Protein AF-A0A1C3NTN2-F1 (afdb_monomer_lite)

Foldseek 3Di:
DVLVVVLVVVLVVLLVCLCVVCPPVNQVVVCVQCVPPDDPDPDQRPSLLVQLLVNCVSVVDALVVSQVCCQPPQSSCSSSVNHPDNGRSDDSVSNPDPDDD

Structure (mmCIF, N/CA/C/O backbone):
data_AF-A0A1C3NTN2-F1
#
_entry.id   AF-A0A1C3NTN2-F1
#
loop_
_atom_site.group_PDB
_atom_site.id
_atom_site.type_symbol
_atom_site.label_atom_id
_atom_site.label_alt_id
_atom_site.label_comp_id
_atom_site.label_asym_id
_atom_site.label_entity_id
_atom_site.label_se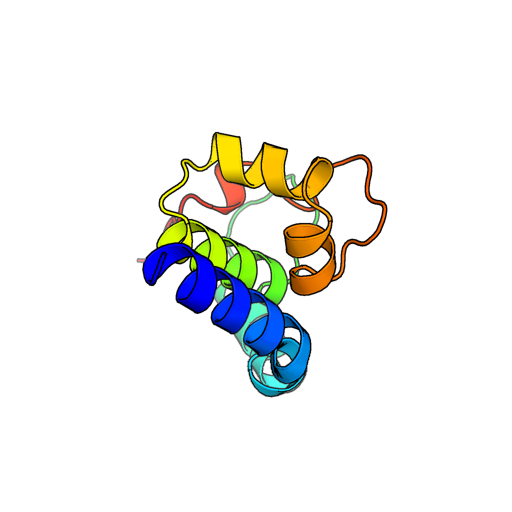q_id
_atom_site.pdbx_PDB_ins_code
_atom_site.Cartn_x
_atom_site.Cartn_y
_atom_site.Cartn_z
_atom_site.occupancy
_atom_site.B_iso_or_equiv
_atom_site.auth_seq_id
_atom_site.auth_comp_id
_atom_site.auth_asym_id
_atom_site.auth_atom_id
_atom_site.pdbx_PDB_model_num
ATOM 1 N N . MET A 1 1 ? 15.540 -12.989 -15.001 1.00 51.16 1 MET A N 1
ATOM 2 C CA . MET A 1 1 ? 14.142 -13.394 -15.289 1.00 51.16 1 MET A CA 1
ATOM 3 C C . MET A 1 1 ? 13.337 -13.800 -14.041 1.00 51.16 1 MET A C 1
ATOM 5 O O . MET A 1 1 ? 12.266 -13.248 -13.834 1.00 51.16 1 MET A O 1
ATOM 9 N N . ILE A 1 2 ? 13.845 -14.680 -13.159 1.00 60.31 2 ILE A N 1
ATOM 10 C CA . ILE A 1 2 ? 13.091 -15.235 -12.003 1.00 60.31 2 ILE A CA 1
ATOM 11 C C . ILE A 1 2 ? 12.524 -14.175 -11.030 1.00 60.31 2 ILE A C 1
ATOM 13 O O . ILE A 1 2 ? 11.396 -14.321 -10.560 1.00 60.31 2 ILE A O 1
ATOM 17 N N . ARG A 1 3 ? 13.261 -13.090 -10.736 1.00 59.38 3 ARG A N 1
ATOM 18 C CA . ARG A 1 3 ? 12.812 -12.049 -9.780 1.00 59.38 3 ARG A CA 1
ATOM 19 C C . ARG A 1 3 ? 11.571 -11.287 -10.259 1.00 59.38 3 ARG A C 1
ATOM 21 O O . ARG A 1 3 ? 10.673 -11.045 -9.464 1.00 59.38 3 ARG A O 1
ATOM 28 N N . LEU A 1 4 ? 11.491 -10.963 -11.552 1.00 60.72 4 LEU A N 1
ATOM 29 C CA . LEU A 1 4 ? 10.341 -10.255 -12.134 1.00 60.72 4 LEU A CA 1
ATOM 30 C C . LEU A 1 4 ? 9.077 -11.126 -12.132 1.00 60.72 4 LEU A C 1
ATOM 32 O O . LEU A 1 4 ? 7.996 -10.633 -11.825 1.00 60.72 4 LEU A O 1
ATOM 36 N N . VAL A 1 5 ? 9.226 -12.430 -12.388 1.00 65.69 5 VAL A N 1
ATOM 37 C CA . VAL A 1 5 ? 8.115 -13.395 -12.325 1.00 65.69 5 VAL A CA 1
ATOM 38 C C . VAL A 1 5 ? 7.597 -13.546 -10.892 1.00 65.69 5 VAL A C 1
ATOM 40 O O . VAL A 1 5 ? 6.389 -13.564 -10.681 1.00 65.69 5 VAL A O 1
ATOM 43 N N . ARG A 1 6 ? 8.485 -13.602 -9.886 1.00 65.88 6 ARG A N 1
ATOM 44 C CA . ARG A 1 6 ? 8.071 -13.606 -8.468 1.00 65.88 6 ARG A CA 1
ATOM 45 C C . ARG A 1 6 ? 7.367 -12.307 -8.073 1.00 65.88 6 ARG A C 1
ATOM 47 O O . ARG A 1 6 ? 6.353 -12.376 -7.388 1.00 65.88 6 ARG A O 1
ATOM 54 N N . ARG A 1 7 ? 7.848 -11.162 -8.574 1.00 66.06 7 ARG A N 1
ATOM 55 C CA . ARG A 1 7 ? 7.185 -9.864 -8.388 1.00 66.06 7 ARG A CA 1
ATOM 56 C C . ARG A 1 7 ? 5.765 -9.865 -8.922 1.00 66.06 7 ARG A C 1
ATOM 58 O O . ARG A 1 7 ? 4.841 -9.586 -8.169 1.00 66.06 7 ARG A O 1
ATOM 65 N N . ALA A 1 8 ? 5.565 -10.273 -10.172 1.00 74.75 8 ALA A N 1
ATOM 66 C CA . ALA A 1 8 ? 4.225 -10.368 -10.747 1.00 74.75 8 ALA A CA 1
ATOM 67 C C . ALA A 1 8 ? 3.287 -11.278 -9.926 1.00 74.75 8 ALA A C 1
ATOM 69 O O . ALA A 1 8 ? 2.125 -10.929 -9.731 1.00 74.75 8 ALA A O 1
ATOM 70 N N . LYS A 1 9 ? 3.797 -12.397 -9.387 1.00 86.19 9 LYS A N 1
ATOM 71 C CA . LYS A 1 9 ? 3.011 -13.316 -8.548 1.00 86.19 9 LYS A CA 1
ATOM 72 C C . LYS A 1 9 ? 2.510 -12.672 -7.252 1.00 86.19 9 LYS A C 1
ATOM 74 O O . LYS A 1 9 ? 1.365 -12.925 -6.895 1.00 86.19 9 LYS A O 1
ATOM 79 N N . LEU A 1 10 ? 3.309 -11.833 -6.581 1.00 90.25 10 LEU A N 1
ATOM 80 C CA . LEU A 1 10 ? 2.857 -11.171 -5.350 1.00 90.25 10 LEU A CA 1
ATOM 81 C C . LEU A 1 10 ? 1.764 -10.132 -5.626 1.00 90.25 10 LEU A C 1
ATOM 83 O O . LEU A 1 10 ? 0.757 -10.129 -4.930 1.00 90.25 10 LEU A O 1
ATOM 87 N N . PHE A 1 11 ? 1.922 -9.292 -6.654 1.00 92.69 11 PHE A N 1
ATOM 88 C CA . PHE A 1 11 ? 0.891 -8.304 -7.001 1.00 92.69 11 PHE A CA 1
ATOM 89 C C . PHE A 1 11 ? -0.447 -8.980 -7.323 1.00 92.69 11 PHE A C 1
ATOM 91 O O . PHE A 1 11 ? -1.481 -8.567 -6.811 1.00 92.69 11 PHE A O 1
ATOM 98 N N . VAL A 1 12 ? -0.431 -10.058 -8.116 1.00 92.81 12 VAL A N 1
ATOM 99 C CA . VAL A 1 12 ? -1.649 -10.826 -8.429 1.00 92.81 12 VAL A CA 1
ATOM 100 C C . VAL A 1 12 ? -2.247 -11.460 -7.172 1.00 92.81 12 VAL A C 1
ATOM 102 O O . VAL A 1 12 ? -3.460 -11.404 -6.983 1.00 92.81 12 VAL A O 1
ATOM 105 N N . PHE A 1 13 ? -1.409 -12.036 -6.307 1.00 93.75 13 PHE A N 1
ATOM 106 C CA . PHE A 1 13 ? -1.844 -12.624 -5.042 1.00 93.75 13 PHE A CA 1
ATOM 107 C C . PHE A 1 13 ? -2.530 -11.587 -4.145 1.00 93.75 13 PHE A C 1
ATOM 109 O O . PHE A 1 13 ? -3.663 -11.808 -3.730 1.00 93.75 13 PHE A O 1
ATOM 116 N N . LEU A 1 14 ? -1.904 -10.433 -3.904 1.00 94.75 14 LEU A N 1
ATOM 117 C CA . LEU A 1 14 ? -2.479 -9.388 -3.056 1.00 94.75 14 LEU A CA 1
ATOM 118 C C . LEU A 1 14 ? -3.747 -8.789 -3.672 1.00 94.75 14 LEU A C 1
ATOM 120 O O . LEU A 1 14 ? -4.742 -8.649 -2.971 1.00 94.75 14 LEU A O 1
ATOM 124 N N . CYS A 1 15 ? -3.779 -8.525 -4.983 1.00 92.81 15 CYS A N 1
ATOM 125 C CA . CYS A 1 15 ? -5.013 -8.092 -5.647 1.00 92.81 15 CYS A CA 1
ATOM 126 C C . CYS A 1 15 ? -6.167 -9.069 -5.395 1.00 92.81 15 CYS A C 1
ATOM 128 O O . CYS A 1 15 ? -7.287 -8.635 -5.133 1.00 92.81 15 CYS A O 1
ATOM 130 N N . ARG A 1 16 ? -5.901 -10.378 -5.464 1.00 94.12 16 ARG A N 1
ATOM 131 C CA . ARG A 1 16 ? -6.927 -11.407 -5.299 1.00 94.12 16 ARG A CA 1
ATOM 132 C C . ARG A 1 16 ? -7.342 -11.600 -3.845 1.00 94.12 16 ARG A C 1
ATOM 134 O O . ARG A 1 16 ? -8.531 -11.693 -3.595 1.00 94.12 16 ARG A O 1
ATOM 141 N N . TYR A 1 17 ? -6.391 -11.637 -2.918 1.00 94.19 17 TYR A N 1
ATOM 142 C CA . TYR A 1 17 ? -6.621 -12.103 -1.548 1.00 94.19 17 TYR A CA 1
ATOM 143 C C . TYR A 1 17 ? -6.580 -10.991 -0.489 1.00 94.19 17 TYR A C 1
ATOM 145 O O . TYR A 1 17 ? -6.791 -11.280 0.684 1.00 94.19 17 TYR A O 1
ATOM 153 N N . ARG A 1 18 ? -6.357 -9.712 -0.850 1.00 93.06 18 ARG A N 1
ATOM 154 C CA . ARG A 1 18 ? -6.283 -8.598 0.127 1.00 93.06 18 ARG A CA 1
ATOM 155 C C . ARG A 1 18 ? -7.475 -8.529 1.082 1.00 93.06 18 ARG A C 1
ATOM 157 O O . ARG A 1 18 ? -7.290 -8.185 2.238 1.00 93.06 18 ARG A O 1
ATOM 164 N N . HIS A 1 19 ? -8.671 -8.859 0.603 1.00 91.62 19 HIS A N 1
ATOM 165 C CA . HIS A 1 19 ? -9.904 -8.795 1.384 1.00 91.62 19 HIS A CA 1
ATOM 166 C C . HIS A 1 19 ? -10.077 -9.989 2.334 1.00 91.62 19 HIS A C 1
ATOM 168 O O . HIS A 1 19 ? -10.788 -9.868 3.322 1.00 91.62 19 HIS A O 1
ATOM 174 N N . GLU A 1 20 ? -9.426 -11.120 2.046 1.00 93.38 20 GLU A N 1
ATOM 175 C CA . GLU A 1 20 ? -9.354 -12.272 2.952 1.00 93.38 20 GLU A CA 1
ATOM 176 C C . GLU A 1 20 ? -8.273 -12.051 4.020 1.00 93.38 20 GLU A C 1
ATOM 178 O O . GLU A 1 20 ? -8.472 -12.383 5.181 1.00 93.38 20 GLU A O 1
ATOM 183 N N . LEU A 1 21 ? -7.136 -11.453 3.639 1.00 91.06 21 LEU A N 1
ATOM 184 C CA . LEU A 1 21 ? -6.040 -11.123 4.560 1.00 91.06 21 LEU A CA 1
ATOM 185 C C . LEU A 1 21 ? -6.399 -9.983 5.519 1.00 91.06 21 LEU A C 1
ATOM 187 O O . LEU A 1 21 ? -5.974 -9.981 6.670 1.00 91.06 21 LEU A O 1
ATOM 191 N N . PHE A 1 22 ? -7.150 -9.001 5.023 1.00 91.94 22 PHE A N 1
ATOM 192 C CA . PHE A 1 22 ? -7.602 -7.839 5.772 1.00 91.94 22 PHE A CA 1
ATOM 193 C C . PHE A 1 22 ? -9.121 -7.760 5.722 1.00 91.94 22 PHE A C 1
ATOM 195 O O . PHE A 1 22 ? -9.694 -6.861 5.100 1.00 91.94 22 PHE A O 1
ATOM 202 N N . ASP A 1 23 ? -9.779 -8.720 6.361 1.00 92.19 23 ASP A N 1
ATOM 203 C CA . ASP A 1 23 ? -11.229 -8.693 6.477 1.00 92.19 23 ASP A CA 1
ATOM 204 C C . ASP A 1 23 ? -11.710 -7.508 7.337 1.00 92.19 23 ASP A C 1
ATOM 206 O O . ASP A 1 23 ? -10.937 -6.771 7.960 1.00 92.19 23 ASP A O 1
ATOM 210 N N . LYS A 1 24 ? -13.026 -7.294 7.357 1.00 89.25 24 LYS A N 1
ATOM 211 C CA . LYS A 1 24 ? -13.623 -6.176 8.093 1.00 89.25 24 LYS A CA 1
ATOM 212 C C . LYS A 1 24 ? -13.358 -6.256 9.603 1.00 89.25 24 LYS A C 1
ATOM 214 O O . LYS A 1 24 ? -13.208 -5.209 10.234 1.00 89.25 24 LYS A O 1
ATOM 219 N N . ALA A 1 25 ? -13.328 -7.455 10.182 1.00 90.69 25 ALA A N 1
ATOM 220 C CA . ALA A 1 25 ? -13.134 -7.632 11.617 1.00 90.69 25 ALA A CA 1
ATOM 221 C C . ALA A 1 25 ? -11.694 -7.275 12.003 1.00 90.69 25 ALA A C 1
ATOM 223 O O . ALA A 1 25 ? -11.481 -6.432 12.872 1.00 90.69 25 ALA A O 1
ATOM 224 N N . PHE A 1 26 ? -10.721 -7.805 11.267 1.00 89.25 26 PHE A N 1
ATOM 225 C CA . PHE A 1 26 ? -9.306 -7.542 11.478 1.00 89.25 26 PHE A CA 1
ATOM 226 C C . PHE A 1 26 ? -8.940 -6.078 11.213 1.00 89.25 26 PHE A C 1
ATOM 228 O O . PHE A 1 26 ? -8.195 -5.469 11.974 1.00 89.25 26 PHE A O 1
ATOM 235 N N . GLN A 1 27 ? -9.512 -5.456 10.177 1.00 88.25 27 GLN A N 1
ATOM 236 C CA . GLN A 1 27 ? -9.334 -4.019 9.946 1.00 88.25 27 GLN A CA 1
ATOM 237 C C . GLN A 1 27 ? -9.878 -3.163 11.091 1.00 88.25 27 GLN A C 1
ATOM 239 O O . GLN A 1 27 ? -9.287 -2.130 11.407 1.00 88.25 27 GLN A O 1
ATOM 244 N N . THR A 1 28 ? -10.990 -3.583 11.700 1.00 87.81 28 THR A N 1
ATOM 245 C CA . THR A 1 28 ? -11.566 -2.888 12.856 1.00 87.81 28 THR A CA 1
ATOM 246 C C . THR A 1 28 ? -10.615 -2.972 14.041 1.00 87.81 28 THR A C 1
ATOM 248 O O . THR A 1 28 ? -10.263 -1.933 14.585 1.00 87.81 28 THR A O 1
ATOM 251 N N . GLU A 1 29 ? -10.131 -4.173 14.365 1.00 88.31 29 GLU A N 1
ATOM 252 C CA . GLU A 1 29 ? -9.151 -4.410 15.432 1.00 88.31 29 GLU A CA 1
ATOM 253 C C . GLU A 1 29 ? -7.873 -3.582 15.228 1.00 88.31 29 GLU A C 1
ATOM 255 O O . GLU A 1 29 ? -7.450 -2.845 16.120 1.00 88.31 29 GLU A O 1
ATOM 260 N N . LEU A 1 30 ? -7.303 -3.607 14.018 1.00 82.94 30 LEU A N 1
ATOM 261 C CA . LEU A 1 30 ? -6.134 -2.797 13.676 1.00 82.94 30 LEU A CA 1
ATOM 262 C C . LEU A 1 30 ? -6.403 -1.300 13.865 1.00 82.94 30 LEU A C 1
ATOM 264 O O . LEU A 1 30 ? -5.562 -0.585 14.404 1.00 82.94 30 LEU A O 1
ATOM 268 N N . ALA A 1 31 ? -7.566 -0.803 13.444 1.00 82.38 31 ALA A N 1
ATOM 269 C CA . ALA A 1 31 ? -7.901 0.609 13.603 1.00 82.38 31 ALA A CA 1
ATOM 270 C C . ALA A 1 31 ? -7.975 1.028 15.080 1.00 82.38 31 ALA A C 1
ATOM 272 O O . ALA A 1 31 ? -7.675 2.179 15.392 1.00 82.38 31 ALA A O 1
ATOM 273 N N . GLU A 1 32 ? -8.335 0.115 15.989 1.00 82.75 32 GLU A N 1
ATOM 274 C CA . GLU A 1 32 ? -8.312 0.382 17.430 1.00 82.75 32 GLU A CA 1
ATOM 275 C C . GLU A 1 32 ? -6.884 0.478 17.969 1.00 82.75 32 GLU A C 1
ATOM 277 O O . GLU A 1 32 ? -6.578 1.415 18.702 1.00 82.75 32 GLU A O 1
ATOM 282 N N . VAL A 1 33 ? -5.997 -0.435 17.556 1.00 76.88 33 VAL A N 1
ATOM 283 C CA . VAL A 1 33 ? -4.583 -0.460 17.979 1.00 76.88 33 VAL A CA 1
ATOM 284 C C . VAL A 1 33 ? -3.833 0.803 17.542 1.00 76.88 33 VAL A C 1
ATOM 286 O O . VAL A 1 33 ? -2.965 1.296 18.257 1.00 76.88 33 VAL A O 1
ATOM 289 N N . TYR A 1 34 ? -4.180 1.365 16.382 1.00 69.19 34 TYR A N 1
ATOM 290 C CA . TYR A 1 34 ? -3.537 2.566 15.837 1.00 69.19 34 TYR A CA 1
ATOM 291 C C . TYR A 1 34 ? -4.277 3.882 16.156 1.00 69.19 34 TYR A C 1
ATOM 293 O O . TYR A 1 34 ? -3.885 4.936 15.644 1.00 69.19 34 TYR A O 1
ATOM 301 N N . ARG A 1 35 ? -5.323 3.846 17.001 1.00 66.00 35 ARG A N 1
ATOM 302 C CA . ARG A 1 35 ? -6.207 4.989 17.309 1.00 66.00 35 ARG A CA 1
ATOM 303 C C . ARG A 1 35 ? -5.490 6.162 17.993 1.00 66.00 35 ARG A C 1
ATOM 305 O O . ARG A 1 35 ? -5.829 7.308 17.713 1.00 66.00 35 ARG A O 1
ATOM 312 N N . ASP A 1 36 ? -4.481 5.888 18.819 1.00 57.19 36 ASP A N 1
ATOM 313 C CA . ASP A 1 36 ? -3.803 6.896 19.657 1.00 57.19 36 ASP A CA 1
ATOM 314 C C . ASP A 1 36 ? -2.628 7.609 18.967 1.00 57.19 36 ASP A C 1
ATOM 316 O O . ASP A 1 36 ? -1.917 8.410 19.576 1.00 57.19 36 ASP A O 1
ATOM 320 N N . SER A 1 37 ? -2.405 7.350 17.677 1.00 56.66 37 SER A N 1
ATOM 321 C CA . SER A 1 37 ? -1.353 8.033 16.929 1.00 56.66 37 SER A CA 1
ATOM 322 C C . SER A 1 37 ? -1.814 9.463 16.592 1.00 56.66 37 SER A C 1
ATOM 324 O O . SER A 1 37 ? -2.803 9.621 15.869 1.00 56.66 37 SER A O 1
ATOM 326 N N . PRO A 1 38 ? -1.143 10.525 17.078 1.00 49.78 38 PRO A N 1
ATOM 327 C CA . PRO A 1 38 ? -1.592 11.896 16.871 1.00 49.78 38 PRO A CA 1
ATOM 328 C C . PRO A 1 38 ? -1.471 12.236 15.387 1.00 49.78 38 PRO A C 1
ATOM 330 O O . PRO A 1 38 ? -0.367 12.382 14.864 1.00 49.78 38 PRO A O 1
ATOM 333 N N . LYS A 1 39 ? -2.591 12.339 14.668 1.00 55.59 39 LYS A N 1
ATOM 334 C CA . LYS A 1 39 ? -2.553 12.628 13.231 1.00 55.59 39 LYS A CA 1
ATOM 335 C C . LYS A 1 39 ? -3.494 13.771 12.889 1.00 55.59 39 LYS A C 1
ATOM 337 O O . LYS A 1 39 ? -4.698 13.599 12.782 1.00 55.59 39 LYS A O 1
ATOM 342 N N . GLY A 1 40 ? -2.911 14.931 12.589 1.00 55.41 40 GLY A N 1
ATOM 343 C CA . GLY A 1 40 ? -3.562 15.993 11.808 1.00 55.41 40 GLY A CA 1
ATOM 344 C C . GLY A 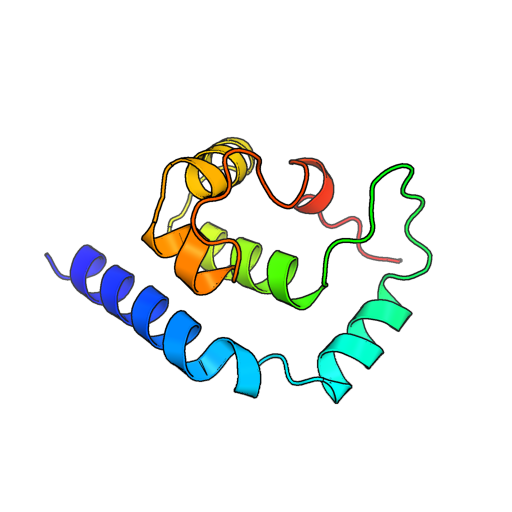1 40 ? -3.772 15.615 10.331 1.00 55.41 40 GLY A C 1
ATOM 345 O O . GLY A 1 40 ? -3.913 16.492 9.487 1.00 55.41 40 GLY A O 1
ATOM 346 N N . GLN A 1 41 ? -3.729 14.320 10.002 1.00 57.62 41 GLN A N 1
ATOM 347 C CA . GLN A 1 41 ? -3.895 13.771 8.662 1.00 57.62 41 GLN A CA 1
ATOM 348 C C . GLN A 1 41 ? -5.138 12.877 8.639 1.00 57.62 41 GLN A C 1
ATOM 350 O O . GLN A 1 41 ? -5.433 12.235 9.650 1.00 57.62 41 GLN A O 1
ATOM 355 N N . PRO A 1 42 ? -5.860 12.823 7.507 1.00 61.56 42 PRO A N 1
ATOM 356 C CA . PRO A 1 42 ? -7.049 11.995 7.381 1.00 61.56 42 PRO A CA 1
ATOM 357 C C . PRO A 1 42 ? -6.734 10.524 7.705 1.00 61.56 42 PRO A C 1
ATOM 359 O O . PRO A 1 42 ? -5.642 10.048 7.377 1.00 61.56 42 PRO A O 1
ATOM 362 N N . PRO A 1 43 ? -7.665 9.806 8.357 1.00 68.25 43 PRO A N 1
ATOM 363 C CA . PRO A 1 43 ? -7.459 8.415 8.726 1.00 68.25 43 PRO A CA 1
ATOM 364 C C . PRO A 1 43 ? -7.254 7.563 7.470 1.00 68.25 43 PRO A C 1
ATOM 366 O O . PRO A 1 43 ? -8.092 7.545 6.571 1.00 68.25 43 PRO A O 1
ATOM 369 N N . VAL A 1 44 ? -6.124 6.857 7.423 1.00 77.50 44 VAL A N 1
ATOM 370 C CA . VAL A 1 44 ? -5.797 5.905 6.357 1.00 77.50 44 VAL A CA 1
ATOM 371 C C . VAL A 1 44 ? -6.217 4.514 6.831 1.00 77.50 44 VAL A C 1
ATOM 373 O O . VAL A 1 44 ? -5.855 4.145 7.953 1.00 77.50 44 VAL A O 1
ATOM 376 N N . PRO A 1 45 ? -6.938 3.720 6.019 1.00 84.25 45 PRO A N 1
ATOM 377 C CA . PRO A 1 45 ? -7.270 2.347 6.377 1.00 84.25 45 PRO A CA 1
ATOM 378 C C . PRO A 1 45 ? -6.004 1.539 6.728 1.00 84.25 45 PRO A C 1
ATOM 380 O O . PRO A 1 45 ? -5.078 1.489 5.911 1.00 84.25 45 PRO A O 1
ATOM 383 N N . PRO A 1 46 ? -5.939 0.865 7.895 1.00 84.69 46 PRO A N 1
ATOM 384 C CA . PRO A 1 46 ? -4.758 0.097 8.302 1.00 84.69 46 PRO A CA 1
ATOM 385 C C . PRO A 1 46 ? -4.333 -0.959 7.275 1.00 84.69 46 PRO A C 1
ATOM 387 O O . PRO A 1 46 ? -3.143 -1.140 7.025 1.00 84.69 46 PRO A O 1
ATOM 390 N N . ALA A 1 47 ? -5.302 -1.601 6.613 1.00 89.19 47 ALA A N 1
ATOM 391 C CA . ALA A 1 47 ? -5.046 -2.551 5.533 1.00 89.19 47 ALA A CA 1
ATOM 392 C C . ALA A 1 47 ? -4.282 -1.926 4.359 1.00 89.19 47 ALA A C 1
ATOM 394 O O . ALA A 1 47 ? -3.391 -2.554 3.793 1.00 89.19 47 ALA A O 1
ATOM 395 N N . GLN A 1 48 ? -4.600 -0.679 4.003 1.00 90.81 48 GLN A N 1
ATOM 396 C CA . GLN A 1 48 ? -3.955 0.015 2.892 1.00 90.81 48 GLN A CA 1
ATOM 397 C C . GLN A 1 48 ? -2.482 0.310 3.209 1.00 90.81 48 GLN A C 1
ATOM 399 O O . GLN A 1 48 ? -1.618 0.086 2.362 1.00 90.81 48 GLN A O 1
ATOM 404 N N . LEU A 1 49 ? -2.176 0.720 4.446 1.00 90.38 49 LEU A N 1
ATOM 405 C CA . LEU A 1 49 ? -0.794 0.894 4.908 1.00 90.38 49 LEU A CA 1
ATOM 406 C C . LEU A 1 49 ? -0.040 -0.439 4.969 1.00 90.38 49 LEU A C 1
ATOM 408 O O . LEU A 1 49 ? 1.086 -0.531 4.487 1.00 90.38 49 LEU A O 1
ATOM 412 N N . ALA A 1 50 ? -0.665 -1.491 5.500 1.00 91.44 50 ALA A N 1
ATOM 413 C CA . ALA A 1 50 ? -0.049 -2.812 5.579 1.00 91.44 50 ALA A CA 1
ATOM 414 C C . ALA A 1 50 ? 0.294 -3.371 4.186 1.00 91.44 50 ALA A C 1
ATOM 416 O O . ALA A 1 50 ? 1.399 -3.870 3.967 1.00 91.44 50 ALA A O 1
ATOM 417 N N . LEU A 1 51 ? -0.612 -3.233 3.213 1.00 94.31 51 LEU A N 1
ATOM 418 C CA . LEU A 1 51 ? -0.363 -3.616 1.822 1.00 94.31 51 LEU A CA 1
ATOM 419 C C . LEU A 1 51 ? 0.779 -2.804 1.199 1.00 94.31 51 LEU A C 1
ATOM 421 O O . LEU A 1 51 ? 1.619 -3.380 0.506 1.00 94.31 51 LEU A O 1
ATOM 425 N N . ALA A 1 52 ? 0.849 -1.498 1.468 1.00 94.38 52 ALA A N 1
ATOM 426 C CA . ALA A 1 52 ? 1.937 -0.651 0.988 1.00 94.38 52 ALA A CA 1
ATOM 427 C C . ALA A 1 52 ? 3.296 -1.094 1.546 1.00 94.38 52 ALA A C 1
ATOM 429 O O . ALA A 1 52 ? 4.245 -1.230 0.776 1.00 94.38 52 ALA A O 1
ATOM 430 N N . LEU A 1 53 ? 3.374 -1.414 2.842 1.00 93.00 53 LEU A N 1
ATOM 431 C CA . LEU A 1 53 ? 4.588 -1.927 3.487 1.00 93.00 53 LEU A CA 1
ATOM 432 C C . LEU A 1 53 ? 5.017 -3.289 2.917 1.00 93.00 53 LEU A C 1
ATOM 434 O O . LEU A 1 53 ? 6.200 -3.510 2.653 1.00 93.00 53 LEU A O 1
ATOM 438 N N . ILE A 1 54 ? 4.066 -4.196 2.662 1.00 93.81 54 ILE A N 1
ATOM 439 C CA . ILE A 1 54 ? 4.351 -5.490 2.020 1.00 93.81 54 ILE A CA 1
ATOM 440 C C . ILE A 1 54 ? 4.934 -5.276 0.618 1.00 93.81 54 ILE A C 1
ATOM 442 O O . ILE A 1 54 ? 5.937 -5.900 0.257 1.00 93.81 54 ILE A O 1
ATOM 446 N N . LEU A 1 55 ? 4.319 -4.399 -0.182 1.00 94.44 55 LEU A N 1
ATOM 447 C CA . LEU A 1 55 ? 4.803 -4.088 -1.525 1.00 94.44 55 LEU A CA 1
ATOM 448 C C . LEU A 1 55 ? 6.180 -3.428 -1.482 1.00 94.44 55 LEU A C 1
ATOM 450 O O . LEU A 1 55 ? 7.056 -3.845 -2.237 1.00 94.44 55 LEU A O 1
ATOM 454 N N . GLN A 1 56 ? 6.391 -2.481 -0.569 1.00 94.69 56 GLN A N 1
ATOM 455 C CA . GLN A 1 56 ? 7.663 -1.801 -0.362 1.00 94.69 56 GLN A CA 1
ATOM 456 C C . GLN A 1 56 ? 8.790 -2.786 -0.052 1.00 94.69 56 GLN A C 1
ATOM 458 O O . GLN A 1 56 ? 9.806 -2.799 -0.750 1.00 94.69 56 GLN A O 1
ATOM 463 N N . ALA A 1 57 ? 8.591 -3.658 0.940 1.00 92.00 57 ALA A N 1
ATOM 464 C CA . ALA A 1 57 ? 9.561 -4.685 1.311 1.00 92.00 57 ALA A CA 1
ATOM 465 C C . ALA A 1 57 ? 9.844 -5.642 0.142 1.00 92.00 57 ALA A C 1
ATOM 467 O O . ALA A 1 57 ? 10.977 -6.072 -0.079 1.00 92.00 57 ALA A O 1
ATOM 468 N N . HIS A 1 58 ? 8.820 -5.956 -0.651 1.00 90.94 58 HIS A N 1
ATOM 469 C CA . HIS A 1 58 ? 8.955 -6.848 -1.791 1.00 90.94 58 HIS A CA 1
ATOM 470 C C . HIS A 1 58 ? 9.690 -6.224 -2.991 1.00 90.94 58 HIS A C 1
ATOM 472 O O . HIS A 1 58 ? 10.432 -6.909 -3.712 1.00 90.94 58 HIS A O 1
ATOM 478 N N . THR A 1 59 ? 9.469 -4.937 -3.259 1.00 91.44 59 THR A N 1
ATOM 479 C CA . THR A 1 59 ? 10.118 -4.223 -4.364 1.00 91.44 59 THR A CA 1
ATOM 480 C C . THR A 1 59 ? 11.485 -3.670 -3.978 1.00 91.44 59 THR A C 1
ATOM 482 O O . THR A 1 59 ? 12.323 -3.530 -4.872 1.00 91.44 59 THR A O 1
ATOM 485 N N . GLY A 1 60 ? 11.732 -3.461 -2.682 1.00 91.62 60 GLY A N 1
ATOM 486 C CA . GLY A 1 60 ? 12.964 -2.897 -2.132 1.00 91.62 60 GLY A CA 1
ATOM 487 C C . GLY A 1 60 ? 13.098 -1.402 -2.405 1.00 91.62 60 GLY A C 1
ATOM 488 O O . GLY A 1 60 ? 14.199 -0.952 -2.699 1.00 91.62 60 GLY A O 1
ATOM 489 N N . VAL A 1 61 ? 11.979 -0.673 -2.398 1.00 93.88 61 VAL A N 1
ATOM 490 C CA . VAL A 1 61 ? 11.931 0.764 -2.712 1.00 93.88 61 VAL A CA 1
ATOM 491 C C . VAL A 1 61 ? 11.863 1.600 -1.431 1.00 93.88 61 VAL A C 1
ATOM 493 O O . VAL A 1 61 ? 11.406 1.128 -0.389 1.00 93.88 61 VAL A O 1
ATOM 496 N N . SER A 1 62 ? 12.334 2.836 -1.504 1.00 94.1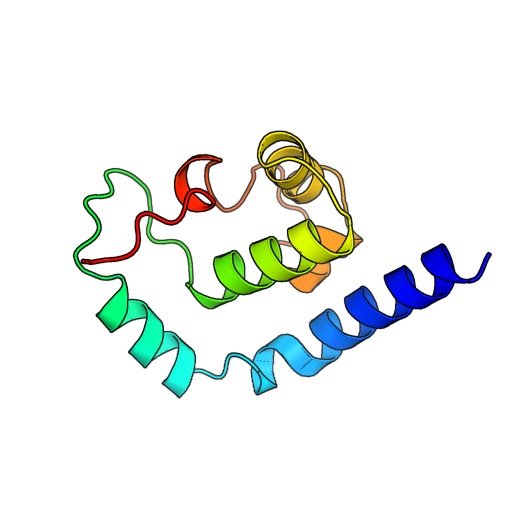9 62 SER A N 1
ATOM 497 C CA . SER A 1 62 ? 12.260 3.829 -0.432 1.00 94.19 62 SER A CA 1
ATOM 498 C C . SER A 1 62 ? 10.826 4.302 -0.170 1.00 94.19 62 SER A C 1
ATOM 500 O O . SER A 1 62 ? 9.942 4.131 -1.007 1.00 94.19 62 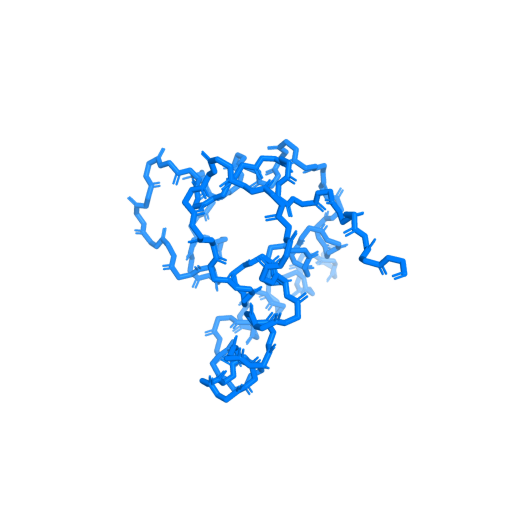SER A O 1
ATOM 502 N N . ASP A 1 63 ? 10.598 4.945 0.978 1.00 93.44 63 ASP A N 1
ATOM 503 C CA . ASP A 1 63 ? 9.292 5.529 1.310 1.00 93.44 63 ASP A CA 1
ATOM 504 C C . ASP A 1 63 ? 8.841 6.565 0.263 1.00 93.44 63 ASP A C 1
ATOM 506 O O . ASP A 1 63 ? 7.658 6.637 -0.054 1.00 93.44 63 ASP A O 1
ATOM 510 N N . ASP A 1 64 ? 9.770 7.345 -0.308 1.00 94.25 64 ASP A N 1
ATOM 511 C CA . ASP A 1 64 ? 9.456 8.324 -1.364 1.00 94.25 64 ASP A CA 1
ATOM 512 C C . ASP A 1 64 ? 8.970 7.628 -2.641 1.00 94.25 64 ASP A C 1
ATOM 514 O O . ASP A 1 64 ? 7.947 8.005 -3.216 1.00 94.25 64 ASP A O 1
ATOM 518 N N . GLU A 1 65 ? 9.650 6.554 -3.041 1.00 95.81 65 GLU A N 1
ATOM 519 C CA . GLU A 1 65 ? 9.254 5.741 -4.190 1.00 95.81 65 GLU A CA 1
ATOM 520 C C . GLU A 1 65 ? 7.921 5.011 -3.956 1.00 95.81 65 GLU A C 1
ATOM 522 O O . GLU A 1 65 ? 7.196 4.760 -4.916 1.00 95.81 65 GLU A O 1
ATOM 527 N N . VAL A 1 66 ? 7.548 4.690 -2.707 1.00 95.19 66 VAL A N 1
ATOM 528 C CA . VAL A 1 66 ? 6.200 4.176 -2.395 1.00 95.19 66 VAL A CA 1
ATOM 529 C C . VAL A 1 66 ? 5.140 5.228 -2.707 1.00 95.19 66 VAL A C 1
ATOM 531 O O . VAL A 1 66 ? 4.134 4.906 -3.344 1.00 95.19 66 VAL A O 1
ATOM 534 N N . ILE A 1 67 ? 5.355 6.478 -2.284 1.00 94.62 67 ILE A N 1
ATOM 535 C CA . ILE A 1 67 ? 4.418 7.579 -2.548 1.00 94.62 67 ILE A CA 1
ATOM 536 C C . ILE A 1 67 ? 4.272 7.810 -4.054 1.00 94.62 67 ILE A C 1
ATOM 538 O O . ILE A 1 67 ? 3.148 7.898 -4.550 1.00 94.62 67 ILE A O 1
ATOM 542 N N . GLU A 1 68 ? 5.382 7.825 -4.794 1.00 95.31 68 GLU A N 1
ATOM 543 C CA . GLU A 1 68 ? 5.361 7.941 -6.254 1.00 95.31 68 GLU A CA 1
ATOM 544 C C . GLU A 1 68 ? 4.643 6.750 -6.910 1.00 95.31 68 GLU A C 1
ATOM 546 O O . GLU A 1 68 ? 3.783 6.933 -7.775 1.00 95.31 68 GLU A O 1
ATOM 551 N N . ALA A 1 69 ? 4.923 5.521 -6.469 1.00 95.44 69 ALA A N 1
ATOM 552 C CA . ALA A 1 69 ? 4.315 4.317 -7.023 1.00 95.44 69 ALA A CA 1
ATOM 553 C C . ALA A 1 69 ? 2.795 4.252 -6.803 1.00 95.44 69 ALA A C 1
ATOM 555 O O . ALA A 1 69 ? 2.091 3.702 -7.652 1.00 95.44 69 ALA A O 1
ATOM 556 N N . CYS A 1 70 ? 2.275 4.837 -5.719 1.00 93.88 70 CYS A N 1
ATOM 557 C CA . CYS A 1 70 ? 0.832 4.945 -5.478 1.00 93.88 70 CYS A CA 1
ATOM 558 C C . CYS A 1 70 ? 0.115 5.816 -6.523 1.00 93.88 70 CYS A C 1
ATOM 560 O O . CYS A 1 70 ? -1.064 5.595 -6.789 1.00 93.88 70 CYS A O 1
ATOM 562 N N . VAL A 1 71 ? 0.814 6.781 -7.124 1.00 94.81 71 VAL A N 1
ATOM 563 C CA . VAL A 1 71 ? 0.255 7.686 -8.142 1.00 94.81 71 VAL A CA 1
ATOM 564 C C . VAL A 1 71 ? 0.554 7.180 -9.554 1.00 94.81 71 VAL A C 1
ATOM 566 O O . VAL A 1 71 ? -0.321 7.149 -10.411 1.00 94.81 71 VAL A O 1
ATOM 569 N N . MET A 1 72 ? 1.782 6.723 -9.801 1.00 93.19 72 MET A N 1
ATOM 570 C CA . MET A 1 72 ? 2.257 6.379 -11.146 1.00 93.19 72 MET A CA 1
ATOM 571 C C . MET A 1 72 ? 2.067 4.898 -11.508 1.00 93.19 72 MET A C 1
ATOM 573 O O . MET A 1 72 ? 2.159 4.501 -12.672 1.00 93.19 72 MET A O 1
ATOM 577 N N . GLY A 1 73 ? 1.843 4.032 -10.516 1.00 93.50 73 GLY A N 1
ATOM 578 C CA . GLY A 1 73 ? 1.858 2.584 -10.681 1.00 93.50 73 GLY A CA 1
ATOM 579 C C . GLY A 1 73 ? 0.472 1.950 -10.650 1.00 93.50 73 GLY A C 1
ATOM 580 O O . GLY A 1 73 ? -0.016 1.584 -9.586 1.00 93.50 73 GLY A O 1
ATOM 581 N N . ARG A 1 74 ? -0.105 1.622 -11.815 1.00 93.62 74 ARG A N 1
ATOM 582 C CA . ARG A 1 74 ? -1.424 0.949 -11.885 1.00 93.62 74 ARG A CA 1
ATOM 583 C C . ARG A 1 74 ? -1.507 -0.365 -11.094 1.00 93.62 74 ARG A C 1
ATOM 585 O O . ARG A 1 74 ? -2.545 -0.710 -10.544 1.00 93.62 74 ARG A O 1
ATOM 592 N N . ARG A 1 75 ? -0.399 -1.110 -11.008 1.00 94.19 75 ARG A N 1
ATOM 593 C CA . ARG A 1 75 ? -0.318 -2.337 -10.191 1.00 94.19 75 ARG A CA 1
ATOM 594 C C . ARG A 1 75 ? -0.396 -2.049 -8.691 1.00 94.19 75 ARG A C 1
ATOM 596 O O . ARG A 1 75 ? -0.976 -2.847 -7.969 1.00 94.19 75 ARG A O 1
ATOM 603 N N . TRP A 1 76 ? 0.185 -0.940 -8.240 1.00 95.62 76 TRP A N 1
ATOM 604 C CA . TRP A 1 76 ? 0.104 -0.499 -6.849 1.00 95.62 76 TRP A CA 1
ATOM 605 C C . TRP A 1 76 ? -1.305 -0.011 -6.531 1.00 95.62 76 TRP A C 1
ATOM 607 O O . TRP A 1 76 ? -1.896 -0.497 -5.576 1.00 95.62 76 TRP A O 1
ATOM 617 N N . GLN A 1 77 ? -1.885 0.831 -7.388 1.00 95.31 77 GLN A N 1
ATOM 618 C CA . GLN A 1 77 ? -3.258 1.317 -7.229 1.00 95.31 77 GLN A CA 1
ATOM 619 C C . GLN A 1 77 ? -4.294 0.190 -7.140 1.00 95.31 77 GLN A C 1
ATOM 621 O O . GLN A 1 77 ? -5.190 0.240 -6.304 1.00 95.31 77 GLN A O 1
ATOM 626 N N . LEU A 1 78 ? -4.143 -0.860 -7.957 1.00 94.81 78 LEU A N 1
ATOM 627 C CA . LEU A 1 78 ? -5.004 -2.046 -7.898 1.00 94.81 78 LEU A CA 1
ATOM 628 C C . LEU A 1 78 ? -4.906 -2.790 -6.560 1.00 94.81 78 LEU A C 1
ATOM 630 O O . LEU A 1 78 ? -5.925 -3.216 -6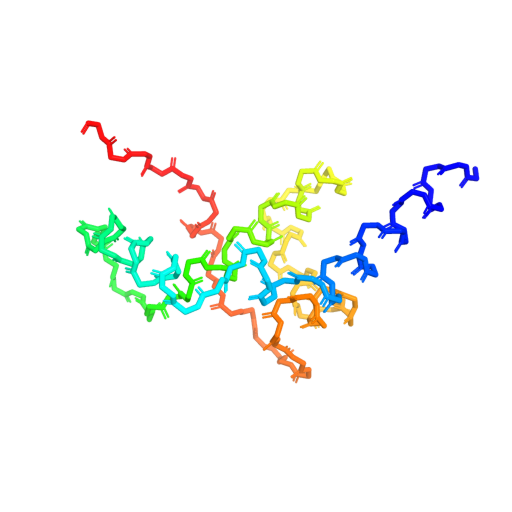.023 1.00 94.81 78 LEU A O 1
ATOM 634 N N . VAL A 1 79 ? -3.692 -2.978 -6.033 1.00 95.31 79 VAL A N 1
ATOM 635 C CA . VAL A 1 79 ? -3.492 -3.667 -4.748 1.00 95.31 79 VAL A CA 1
ATOM 636 C C . VAL A 1 79 ? -4.009 -2.814 -3.592 1.00 95.31 79 VAL A C 1
ATOM 638 O O . VAL A 1 79 ? -4.633 -3.349 -2.682 1.00 95.31 79 VAL A O 1
ATOM 641 N N . LEU A 1 80 ? -3.763 -1.505 -3.636 1.00 94.19 80 LEU A N 1
ATOM 642 C CA . LEU A 1 80 ? -4.109 -0.549 -2.583 1.00 94.19 80 LEU A CA 1
ATOM 643 C C . LEU A 1 80 ? -5.551 -0.036 -2.657 1.00 94.19 80 LEU A C 1
ATOM 645 O O . LEU A 1 80 ? -5.923 0.800 -1.839 1.00 94.19 80 LEU A O 1
ATOM 649 N N . ASP A 1 81 ? -6.345 -0.523 -3.611 1.00 92.50 81 ASP A N 1
ATOM 650 C CA . ASP A 1 81 ? -7.741 -0.120 -3.810 1.00 92.50 81 ASP A CA 1
ATOM 651 C C . ASP A 1 81 ? -7.921 1.397 -4.039 1.00 92.50 81 ASP A C 1
ATOM 653 O O . ASP A 1 81 ? -8.902 1.998 -3.618 1.00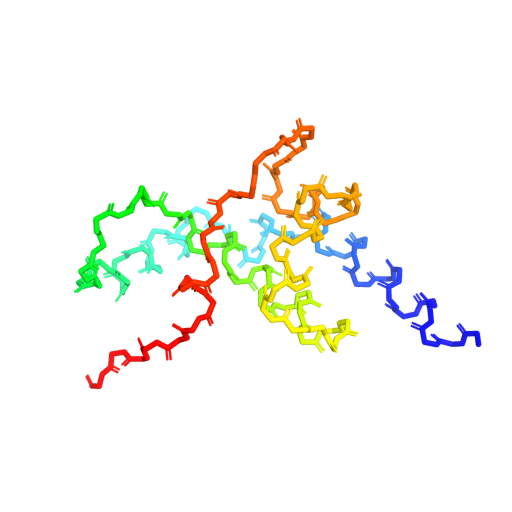 92.50 81 ASP A O 1
ATOM 657 N N . CYS A 1 82 ? -6.954 2.031 -4.710 1.00 91.38 82 CYS A N 1
ATOM 658 C CA . CYS A 1 82 ? -6.947 3.464 -5.033 1.00 91.38 82 CYS A CA 1
ATOM 659 C C . CYS A 1 82 ? -6.781 3.708 -6.542 1.00 91.38 82 CYS A C 1
ATOM 661 O O . CYS A 1 82 ? -5.939 4.490 -6.984 1.00 91.38 82 CYS A O 1
ATOM 663 N N . LEU A 1 83 ? -7.554 2.974 -7.346 1.00 92.62 83 LEU A N 1
ATOM 664 C CA . LEU A 1 83 ? -7.542 3.083 -8.806 1.00 92.62 83 LEU A CA 1
ATOM 665 C C . LEU A 1 83 ? -7.755 4.521 -9.287 1.00 92.62 83 LEU A C 1
ATOM 667 O O . LEU A 1 83 ? -8.625 5.222 -8.782 1.00 92.62 83 LEU A O 1
ATOM 671 N N . ASP A 1 84 ? -6.956 4.915 -10.282 1.00 91.25 84 ASP A N 1
ATOM 672 C CA . ASP A 1 84 ? -7.032 6.207 -10.974 1.00 91.25 84 ASP A CA 1
ATOM 673 C C . ASP A 1 84 ? -6.844 7.429 -10.055 1.00 91.25 84 ASP A C 1
ATOM 675 O O . ASP A 1 84 ? -7.210 8.549 -10.408 1.00 91.25 84 ASP A O 1
ATOM 679 N N . THR A 1 85 ? -6.232 7.230 -8.882 1.00 89.62 85 THR A N 1
ATOM 680 C CA . THR A 1 85 ? -5.881 8.331 -7.982 1.00 89.62 85 THR A CA 1
ATOM 681 C C . THR A 1 85 ? -4.739 9.170 -8.560 1.00 89.62 85 THR A C 1
ATOM 683 O O . THR A 1 85 ? -3.716 8.639 -9.000 1.00 89.62 85 THR A O 1
ATOM 686 N N . ASP A 1 86 ? -4.886 10.492 -8.518 1.00 90.69 86 ASP A N 1
ATOM 687 C CA . ASP A 1 86 ? -3.844 11.472 -8.856 1.00 90.69 86 ASP A CA 1
ATOM 688 C C . ASP A 1 86 ? -3.013 11.891 -7.628 1.00 90.69 86 ASP A C 1
ATOM 690 O O . ASP A 1 86 ? -1.962 12.523 -7.749 1.00 90.69 86 ASP A O 1
ATOM 694 N N . ARG A 1 87 ? -3.460 11.489 -6.433 1.00 90.25 87 ARG A N 1
ATOM 695 C CA . ARG A 1 87 ? -2.808 11.744 -5.150 1.00 90.25 87 ARG A CA 1
ATOM 696 C C . ARG A 1 87 ? -2.605 10.450 -4.372 1.00 90.25 87 ARG A C 1
ATOM 698 O O . ARG A 1 87 ? -3.479 9.585 -4.336 1.00 90.25 87 ARG A O 1
ATOM 705 N N . ALA A 1 88 ? -1.464 10.325 -3.697 1.00 89.69 88 ALA A N 1
ATOM 706 C CA . ALA A 1 88 ? -1.208 9.180 -2.830 1.00 89.69 88 ALA A CA 1
ATOM 707 C C . ALA A 1 88 ? -2.233 9.118 -1.674 1.00 89.69 88 ALA A C 1
ATOM 709 O O . ALA A 1 88 ? -2.532 10.155 -1.072 1.00 89.69 88 ALA A O 1
ATOM 710 N N . PRO A 1 89 ? -2.743 7.920 -1.326 1.00 87.94 89 PRO A N 1
ATOM 711 C CA . PRO A 1 89 ? -3.764 7.753 -0.288 1.00 87.94 89 PRO A CA 1
ATOM 712 C C . PRO A 1 89 ? -3.242 8.016 1.134 1.00 87.94 89 PRO A C 1
ATOM 714 O O . PRO A 1 89 ? -4.023 8.150 2.072 1.00 87.94 89 PRO A O 1
ATOM 717 N N . PHE A 1 90 ? -1.923 8.113 1.305 1.00 88.62 90 PHE A N 1
ATOM 718 C CA . PHE A 1 90 ? -1.265 8.422 2.567 1.00 88.62 90 PHE A CA 1
ATOM 719 C C . PHE A 1 90 ? 0.013 9.228 2.333 1.00 88.62 90 PHE A C 1
ATOM 721 O O . PHE A 1 90 ? 0.530 9.302 1.219 1.00 88.62 90 PHE A O 1
ATOM 728 N N . SER A 1 91 ? 0.514 9.861 3.394 1.00 86.62 91 SER A N 1
ATOM 729 C CA . SER A 1 91 ? 1.787 10.583 3.363 1.00 86.62 91 SER A CA 1
ATOM 730 C C . SER A 1 91 ? 2.964 9.649 3.651 1.00 86.62 91 SER A C 1
ATOM 732 O O . SER A 1 91 ? 2.794 8.591 4.256 1.00 86.62 91 SER A O 1
ATOM 734 N N . LYS A 1 92 ? 4.181 10.078 3.294 1.00 84.62 92 LYS A N 1
ATOM 735 C CA . LYS A 1 92 ? 5.429 9.371 3.629 1.00 84.62 92 LYS A CA 1
ATOM 736 C C . LYS A 1 92 ? 5.523 9.026 5.121 1.00 84.62 92 LYS A C 1
ATOM 738 O O . LYS A 1 92 ? 5.875 7.912 5.483 1.00 84.62 92 LYS A O 1
ATOM 743 N N . GLY A 1 93 ? 5.132 9.963 5.988 1.00 81.06 93 GLY A N 1
ATOM 744 C CA . GLY A 1 93 ? 5.162 9.782 7.444 1.00 81.06 93 GLY A CA 1
ATOM 745 C C . GLY A 1 93 ? 4.200 8.710 7.969 1.00 81.06 93 GLY A C 1
ATOM 746 O O . GLY A 1 93 ? 4.282 8.334 9.133 1.00 81.06 93 GLY A O 1
ATOM 747 N N . ALA A 1 94 ? 3.290 8.193 7.140 1.00 80.88 94 ALA A N 1
ATOM 748 C CA . ALA A 1 94 ? 2.465 7.050 7.514 1.00 80.88 94 ALA A CA 1
ATOM 749 C C . ALA A 1 94 ? 3.216 5.708 7.422 1.00 80.88 94 ALA A C 1
ATOM 751 O O . ALA A 1 94 ? 2.773 4.746 8.044 1.00 80.88 94 ALA A O 1
ATOM 752 N N . LEU A 1 95 ? 4.329 5.644 6.675 1.00 80.06 95 LEU A N 1
ATOM 753 C CA . LEU A 1 95 ? 5.160 4.443 6.509 1.00 80.06 95 LEU A CA 1
ATOM 754 C C . LEU A 1 95 ? 6.213 4.298 7.614 1.00 80.06 95 LEU A C 1
ATOM 756 O O . LEU A 1 95 ? 6.632 3.185 7.927 1.00 80.06 95 LEU A O 1
ATOM 760 N N . SER A 1 96 ? 6.607 5.405 8.251 1.00 69.81 96 SER A N 1
ATOM 761 C CA . SER A 1 96 ? 7.468 5.365 9.429 1.00 69.81 96 SER A CA 1
ATOM 762 C C . SER A 1 96 ? 6.684 4.791 10.607 1.00 69.81 96 SER A C 1
ATOM 764 O O . SER A 1 96 ? 5.862 5.481 11.217 1.00 69.81 96 SER A O 1
ATOM 766 N N . VAL A 1 97 ? 6.915 3.514 10.918 1.00 54.94 97 VAL A N 1
ATOM 767 C CA . VAL A 1 97 ? 6.335 2.877 12.100 1.00 54.94 97 VAL A CA 1
ATOM 768 C C . VAL A 1 97 ? 6.931 3.542 13.345 1.00 54.94 97 VAL A C 1
ATOM 770 O O . VAL A 1 97 ? 8.084 3.325 13.702 1.00 54.94 97 VAL A O 1
ATOM 773 N N . SER A 1 98 ? 6.157 4.391 14.013 1.00 51.06 98 SER A N 1
ATOM 774 C CA . SER A 1 98 ? 6.355 4.594 15.445 1.00 51.06 98 SER A CA 1
ATOM 775 C C . SER A 1 98 ? 5.517 3.512 16.101 1.00 51.06 98 SER A C 1
ATOM 777 O O . SER A 1 98 ? 4.299 3.653 16.201 1.00 51.06 98 SER A O 1
ATOM 779 N N . ALA A 1 99 ? 6.136 2.380 16.431 1.00 40.34 99 ALA A N 1
ATOM 780 C CA . ALA A 1 99 ? 5.458 1.366 17.226 1.00 40.34 99 ALA A CA 1
ATOM 781 C C . ALA A 1 99 ? 4.985 2.021 18.541 1.00 40.34 99 ALA A C 1
ATOM 783 O O . ALA A 1 99 ? 5.751 2.804 19.115 1.00 40.34 99 ALA A O 1
ATOM 784 N N . PRO A 1 100 ? 3.749 1.768 19.007 1.00 43.75 100 PRO A N 1
ATOM 785 C CA . PRO A 1 100 ? 3.404 2.085 20.384 1.00 43.75 100 PRO A CA 1
ATOM 786 C C . PRO A 1 100 ? 4.340 1.272 21.290 1.00 43.75 100 PRO A C 1
ATOM 788 O O . PRO A 1 100 ? 4.519 0.071 21.075 1.00 43.75 100 PRO A O 1
ATOM 791 N N . GLY A 1 101 ? 5.022 1.966 22.204 1.00 37.53 101 GLY A N 1
ATOM 792 C CA . GLY A 1 101 ? 5.844 1.350 23.248 1.00 37.53 101 GLY A CA 1
ATOM 793 C C . GLY A 1 101 ? 5.005 0.714 24.343 1.00 37.53 101 GLY A C 1
ATOM 794 O O . GLY A 1 101 ? 3.806 1.058 24.441 1.00 37.53 101 GLY A O 1
#

Organism: NCBI:txid1839754

Radius of gyration: 13.76 Å; chains: 1; bounding box: 28×31×38 Å

Secondary structure (DSSP, 8-state):
-HHHHHHHHHHHHHHHHHHHHT-HHHHHHHHHHTTTS--SSPPPPHHHHHHHHHHHHHHT--HHHHHHHHHH-HHHHHHTT-TT-SS-SS-GGGTS-----

Sequence (101 aa):
MIRLVRRAKLFVFLCRYRHELFDKAFQTELAEVYRDSPKGQPPVPPAQLALALILQAHTGVSDDEVIEACVMGRRWQLVLDCLDTDRAPFSKGALSVSAPG

InterPro domains:
  IPR008490 Transposase InsH, N-terminal [PF05598] (19-89)

pLDDT: mean 83.06, std 15.06, range [37.53, 95.81]